Protein AF-A0A7Y2THC9-F1 (afdb_monomer_lite)

Radius of gyration: 17.86 Å; chains: 1; bounding box: 37×36×47 Å

Secondary structure (DSSP, 8-state):
-----S-----EEETTTTTEEE-HHHHHHHHHHTTPPP-GGGGSPPPHHHHHHHHHHHHHHHHHHHT-HHHHHHHHHHHHHHH---

Structure (mmCIF, N/CA/C/O backbone):
data_AF-A0A7Y2THC9-F1
#
_entry.id   AF-A0A7Y2THC9-F1
#
loop_
_atom_site.group_PDB
_atom_site.id
_atom_site.type_symbol
_atom_site.label_atom_id
_atom_site.label_alt_id
_atom_site.label_comp_id
_atom_site.label_asym_id
_atom_site.label_entity_id
_atom_site.label_seq_id
_atom_site.pdbx_PDB_ins_code
_atom_site.Cartn_x
_atom_site.Cartn_y
_atom_site.Cartn_z
_atom_site.occupancy
_atom_site.B_iso_or_equiv
_atom_site.auth_seq_id
_atom_site.auth_comp_id
_atom_site.auth_asym_id
_atom_site.auth_atom_id
_atom_site.pdbx_PDB_model_num
ATOM 1 N N . LEU A 1 1 ? -2.915 -21.608 -26.511 1.00 36.25 1 LEU A N 1
ATOM 2 C CA . LEU A 1 1 ? -2.040 -20.422 -26.648 1.00 36.25 1 LEU A CA 1
ATOM 3 C C . LEU A 1 1 ? -2.390 -19.522 -25.475 1.00 36.25 1 LEU A C 1
ATOM 5 O O . LEU A 1 1 ? -3.572 -19.292 -25.273 1.00 36.25 1 LEU A O 1
ATOM 9 N N . GLY A 1 2 ? -1.411 -19.258 -24.610 1.00 39.34 2 GLY A N 1
ATOM 10 C CA . GLY A 1 2 ? -1.622 -18.904 -23.203 1.00 39.34 2 GLY A CA 1
ATOM 11 C C . GLY A 1 2 ? -2.324 -17.569 -22.965 1.00 39.34 2 GLY A C 1
ATOM 12 O O . GLY A 1 2 ? -2.079 -16.592 -23.662 1.00 39.34 2 GLY A O 1
ATOM 13 N N . GLU A 1 3 ? -3.166 -17.564 -21.938 1.00 44.69 3 GLU A N 1
ATOM 14 C CA . GLU A 1 3 ? -3.798 -16.396 -21.333 1.00 44.69 3 GLU A CA 1
ATOM 15 C C . GLU A 1 3 ? -2.718 -15.461 -20.765 1.00 44.69 3 GLU A C 1
ATOM 17 O O . GLU A 1 3 ? -2.039 -15.842 -19.817 1.00 44.69 3 GLU A O 1
ATOM 22 N N . ASN A 1 4 ? -2.503 -14.287 -21.370 1.00 46.59 4 ASN A N 1
ATOM 23 C CA . ASN A 1 4 ? -1.873 -13.096 -20.768 1.00 46.59 4 ASN A CA 1
ATOM 24 C C . ASN A 1 4 ? -1.838 -11.949 -21.800 1.00 46.59 4 ASN A C 1
ATOM 26 O O . ASN A 1 4 ? -0.777 -11.499 -22.219 1.00 46.59 4 ASN A O 1
ATOM 30 N N . GLU A 1 5 ? -3.003 -11.452 -22.215 1.00 46.56 5 GLU A N 1
ATOM 31 C CA . GLU A 1 5 ? -3.112 -10.148 -22.886 1.00 46.56 5 GLU A CA 1
ATOM 32 C C . GLU A 1 5 ? -3.613 -9.105 -21.874 1.00 46.56 5 GLU A C 1
ATOM 34 O O . GLU A 1 5 ? -4.713 -8.572 -21.969 1.00 46.56 5 GLU A O 1
ATOM 39 N N . GLY A 1 6 ? -2.810 -8.860 -20.836 1.00 47.50 6 GLY A N 1
ATOM 40 C CA . GLY A 1 6 ? -2.952 -7.705 -19.950 1.00 47.50 6 GLY A CA 1
ATOM 41 C C . GLY A 1 6 ? -1.896 -6.681 -20.344 1.00 47.50 6 GLY A C 1
ATOM 42 O O . GLY A 1 6 ? -0.720 -7.029 -20.364 1.00 47.50 6 GLY A O 1
ATOM 43 N N . SER A 1 7 ? -2.318 -5.468 -20.712 1.00 57.09 7 SER A N 1
ATOM 44 C CA . SER A 1 7 ? -1.494 -4.403 -21.307 1.00 57.09 7 SER A CA 1
ATOM 45 C C . SER A 1 7 ? -0.043 -4.385 -20.814 1.00 57.09 7 SER A C 1
ATOM 47 O O . SER A 1 7 ? 0.204 -4.212 -19.617 1.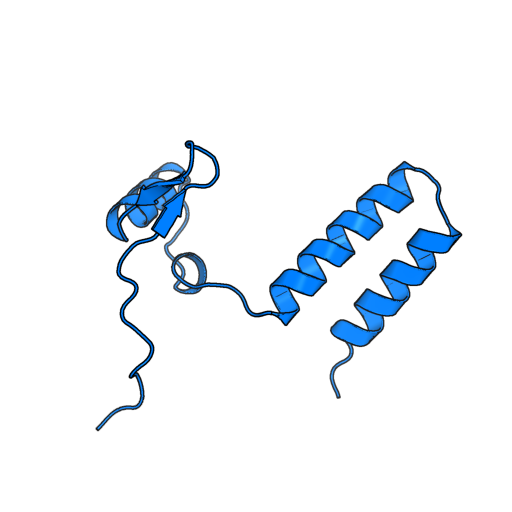00 57.09 7 SER A O 1
ATOM 49 N N . ASP A 1 8 ? 0.908 -4.511 -21.737 1.00 77.12 8 ASP A N 1
ATOM 50 C CA . ASP A 1 8 ? 2.326 -4.373 -21.423 1.00 77.12 8 ASP A CA 1
ATOM 51 C C . ASP A 1 8 ? 2.565 -2.999 -20.766 1.00 77.12 8 ASP A C 1
ATOM 53 O O . ASP A 1 8 ? 2.157 -1.960 -21.297 1.00 77.12 8 ASP A O 1
ATOM 57 N N . ILE A 1 9 ? 3.130 -2.985 -19.554 1.00 83.00 9 ILE A N 1
ATOM 58 C CA . ILE A 1 9 ? 3.282 -1.749 -18.775 1.00 83.00 9 ILE A CA 1
ATOM 59 C C . ILE A 1 9 ? 4.319 -0.872 -19.476 1.00 83.00 9 ILE A C 1
ATOM 61 O O . ILE A 1 9 ? 5.520 -1.128 -19.398 1.00 83.00 9 ILE A O 1
ATOM 65 N N . MET A 1 10 ? 3.847 0.189 -20.131 1.00 87.19 10 MET A N 1
ATOM 66 C CA . MET A 1 10 ? 4.696 1.072 -20.935 1.00 87.19 10 MET A CA 1
ATOM 67 C C . MET A 1 10 ? 5.684 1.877 -20.084 1.00 87.19 10 MET A C 1
ATOM 69 O O . MET A 1 10 ? 6.830 2.083 -20.480 1.00 87.19 10 MET A O 1
ATOM 73 N N . PHE A 1 11 ? 5.243 2.353 -18.917 1.00 90.94 11 PHE A N 1
ATOM 74 C CA . PHE A 1 11 ? 6.066 3.125 -17.994 1.00 90.94 11 PHE A CA 1
ATOM 75 C C . PHE A 1 11 ? 5.475 3.146 -16.581 1.00 90.94 11 PHE A C 1
ATOM 77 O O . PHE A 1 11 ? 4.304 2.840 -16.366 1.00 90.94 11 PHE A O 1
ATOM 84 N N . TYR A 1 12 ? 6.301 3.553 -15.623 1.00 92.31 12 TYR A N 1
ATOM 85 C CA . TYR A 1 12 ? 5.941 3.745 -14.222 1.00 92.31 12 TYR A CA 1
ATOM 86 C C . TYR A 1 12 ? 6.086 5.220 -13.849 1.00 92.31 12 TYR A C 1
ATOM 88 O O . TYR A 1 12 ? 6.834 5.958 -14.489 1.00 92.31 12 TYR A O 1
ATOM 96 N N . ILE A 1 13 ? 5.403 5.655 -12.794 1.00 91.94 13 ILE A N 1
ATOM 97 C CA . ILE A 1 13 ? 5.497 7.025 -12.280 1.00 91.94 13 ILE A CA 1
ATOM 98 C C . ILE A 1 13 ? 6.106 6.971 -10.884 1.00 91.94 13 ILE A C 1
ATOM 100 O O . ILE A 1 13 ? 5.624 6.233 -10.027 1.00 91.94 13 ILE A O 1
ATOM 104 N N . ASN A 1 14 ? 7.140 7.775 -10.638 1.00 90.69 14 ASN A N 1
ATOM 105 C CA . ASN A 1 14 ? 7.663 7.993 -9.297 1.00 90.69 14 ASN A CA 1
ATOM 106 C C . ASN A 1 14 ? 6.931 9.177 -8.627 1.00 90.69 14 ASN A C 1
ATOM 108 O O . ASN A 1 14 ? 7.214 10.335 -8.962 1.00 90.69 14 ASN A O 1
ATOM 112 N N . PRO A 1 15 ? 6.037 8.929 -7.650 1.00 88.62 15 PRO A N 1
ATOM 113 C CA . PRO A 1 15 ? 5.273 9.992 -7.000 1.00 88.62 15 PRO A CA 1
ATOM 114 C C . PRO A 1 15 ? 6.131 10.888 -6.091 1.00 88.62 15 PRO A C 1
ATOM 116 O O . PRO A 1 15 ? 5.748 12.023 -5.823 1.00 88.62 15 PRO A O 1
ATOM 119 N N . PHE A 1 16 ? 7.304 10.427 -5.646 1.00 85.00 16 PHE A N 1
ATOM 120 C CA . PHE A 1 16 ? 8.195 11.181 -4.754 1.00 85.00 16 PHE A CA 1
ATOM 121 C C . PHE A 1 16 ? 9.077 12.185 -5.501 1.00 85.00 16 PHE A C 1
ATOM 123 O O . PHE A 1 16 ? 9.537 13.170 -4.927 1.00 85.00 16 PHE A O 1
ATOM 130 N N . ASN A 1 17 ? 9.290 11.969 -6.800 1.00 85.88 17 ASN A N 1
ATOM 131 C CA . ASN A 1 17 ? 10.202 12.761 -7.620 1.00 85.88 17 ASN A CA 1
ATOM 132 C C . ASN A 1 17 ? 9.437 13.523 -8.705 1.00 85.88 17 ASN A C 1
ATOM 134 O O . ASN A 1 17 ? 9.743 13.395 -9.888 1.00 85.88 17 ASN A O 1
ATOM 138 N N . LYS A 1 18 ? 8.431 14.313 -8.307 1.00 90.56 18 LYS A N 1
ATOM 139 C CA . LYS A 1 18 ? 7.622 15.155 -9.213 1.00 90.56 18 LYS A CA 1
ATOM 140 C C . LYS A 1 18 ? 6.996 14.385 -10.391 1.00 90.56 18 LYS A C 1
ATOM 142 O O . LYS A 1 18 ? 6.849 14.938 -11.475 1.00 90.56 18 LYS A O 1
ATOM 147 N N . GLY A 1 19 ? 6.651 13.112 -10.194 1.00 90.31 19 GLY A N 1
ATOM 148 C CA . GLY A 1 19 ? 6.053 12.288 -11.244 1.00 90.31 19 GLY A CA 1
ATOM 149 C C . GLY A 1 19 ? 7.036 11.842 -12.327 1.00 90.31 19 GLY A C 1
ATOM 150 O O . GLY A 1 19 ? 6.612 11.565 -13.446 1.00 90.31 19 GLY A O 1
ATOM 151 N N . LEU A 1 20 ? 8.339 11.783 -12.026 1.00 93.44 20 LEU A N 1
ATOM 152 C CA . LEU A 1 20 ? 9.348 11.317 -12.975 1.00 93.44 20 LEU A CA 1
ATOM 153 C C . LEU A 1 20 ? 8.990 9.925 -13.514 1.00 93.44 20 LEU A C 1
ATOM 155 O O . LEU A 1 20 ? 8.657 9.013 -12.752 1.00 93.44 20 LEU A O 1
ATOM 159 N N . ILE A 1 21 ? 9.093 9.775 -14.831 1.00 92.94 21 ILE A N 1
ATOM 160 C CA . ILE A 1 21 ? 8.800 8.528 -15.531 1.00 92.94 21 ILE A CA 1
ATOM 161 C C . ILE A 1 21 ? 9.936 7.528 -15.292 1.00 92.94 21 ILE A C 1
ATOM 163 O O . ILE A 1 21 ? 11.111 7.846 -15.479 1.00 92.94 21 ILE A O 1
ATOM 167 N N . PHE A 1 22 ? 9.578 6.317 -14.873 1.00 92.88 22 PHE A N 1
ATOM 168 C CA . PHE A 1 22 ? 10.474 5.196 -14.602 1.00 92.88 22 PHE A CA 1
ATOM 169 C C . PHE A 1 22 ? 10.249 4.067 -15.614 1.00 92.88 22 PHE A C 1
ATOM 171 O O . PHE A 1 22 ? 9.123 3.793 -16.029 1.00 92.88 22 PHE A O 1
ATOM 178 N N . SER A 1 23 ? 11.324 3.357 -15.952 1.00 91.94 23 SER A N 1
ATOM 179 C CA . SER A 1 23 ? 11.267 2.040 -16.588 1.00 91.94 23 SER A CA 1
ATOM 180 C C . SER A 1 23 ? 11.282 0.922 -15.538 1.00 91.94 23 SER A C 1
ATOM 182 O O . SER A 1 23 ? 11.634 1.135 -14.372 1.00 91.94 23 SER A O 1
ATOM 184 N N . LYS A 1 24 ? 10.986 -0.314 -15.959 1.00 90.88 24 LYS A N 1
ATOM 185 C CA . LYS A 1 24 ? 11.123 -1.509 -15.105 1.00 90.88 24 LYS A CA 1
ATOM 186 C C . LYS A 1 24 ? 12.539 -1.658 -14.531 1.00 90.88 24 LYS A C 1
ATOM 188 O O . LYS A 1 24 ? 12.713 -2.086 -13.391 1.00 90.88 24 LYS A O 1
ATOM 193 N N . GLU A 1 25 ? 13.564 -1.268 -15.290 1.00 92.19 25 GLU A N 1
ATOM 194 C CA . GLU A 1 25 ? 14.954 -1.323 -14.830 1.00 92.19 25 GLU A CA 1
ATOM 195 C C . GLU A 1 25 ? 15.245 -0.296 -13.726 1.00 92.19 25 GLU A C 1
ATOM 197 O O . GLU A 1 25 ? 16.028 -0.580 -12.816 1.00 92.19 25 GLU A O 1
ATOM 202 N N . ASN A 1 26 ? 14.588 0.870 -13.747 1.00 92.94 26 ASN A N 1
ATOM 203 C CA . ASN A 1 26 ? 14.703 1.835 -12.652 1.00 92.94 26 ASN A CA 1
ATOM 204 C C . ASN A 1 26 ? 14.160 1.253 -11.340 1.00 92.94 26 ASN A C 1
ATOM 206 O O . ASN A 1 26 ? 14.815 1.392 -10.308 1.00 92.94 26 ASN A O 1
ATOM 210 N N . ILE A 1 27 ? 13.034 0.532 -11.392 1.00 92.62 27 ILE A N 1
ATOM 211 C CA . ILE A 1 27 ? 12.481 -0.177 -10.226 1.00 92.62 27 ILE A CA 1
ATOM 212 C C . ILE A 1 27 ? 13.453 -1.262 -9.743 1.00 92.62 27 ILE A C 1
ATOM 214 O O . ILE A 1 27 ? 13.758 -1.319 -8.555 1.00 92.62 27 ILE A O 1
ATOM 218 N N . ASN A 1 28 ? 14.030 -2.062 -10.648 1.00 93.56 28 ASN A N 1
ATOM 219 C CA . ASN A 1 28 ? 15.035 -3.075 -10.288 1.00 93.56 28 ASN A CA 1
ATOM 2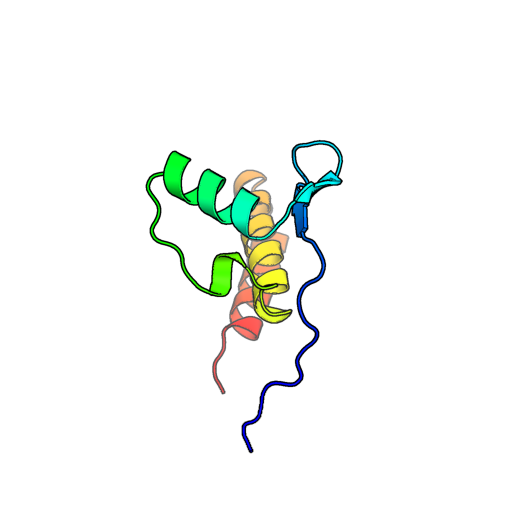20 C C . ASN A 1 28 ? 16.239 -2.474 -9.550 1.00 93.56 28 ASN A C 1
ATOM 222 O O . 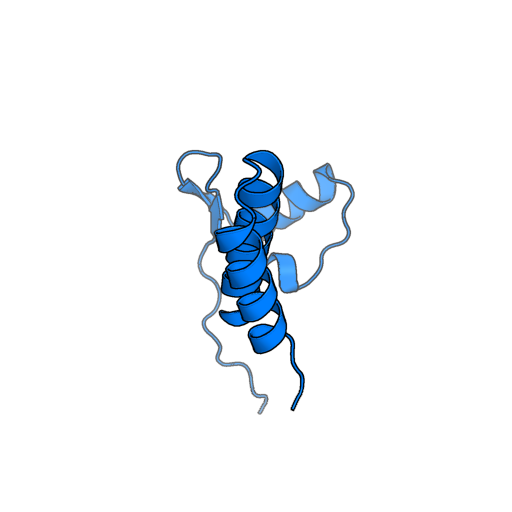ASN A 1 28 ? 16.710 -3.028 -8.557 1.00 93.56 28 ASN A O 1
ATOM 226 N N . LYS A 1 29 ? 16.762 -1.348 -10.049 1.00 93.88 29 LYS A N 1
ATOM 227 C CA . LYS A 1 29 ? 17.887 -0.641 -9.421 1.00 93.88 29 LYS A CA 1
ATOM 228 C C . LYS A 1 29 ? 17.507 -0.131 -8.032 1.00 93.88 29 LYS A C 1
ATOM 230 O O . LYS A 1 29 ? 18.301 -0.277 -7.107 1.00 93.88 29 LYS A O 1
ATOM 235 N N . PHE A 1 30 ? 16.294 0.393 -7.881 1.00 92.31 30 PHE A N 1
ATOM 236 C CA . PHE A 1 30 ? 15.779 0.862 -6.599 1.00 92.31 30 PHE A CA 1
ATOM 237 C C . PHE A 1 30 ? 15.646 -0.276 -5.572 1.00 92.31 30 PHE A C 1
ATOM 239 O O . PHE A 1 30 ? 16.145 -0.155 -4.456 1.00 92.31 30 PHE A O 1
ATOM 246 N N . LEU A 1 31 ? 15.086 -1.425 -5.965 1.00 94.44 31 LEU A N 1
ATOM 247 C CA . LEU A 1 31 ? 14.983 -2.604 -5.094 1.00 94.44 31 LEU A CA 1
ATOM 248 C C . LEU A 1 31 ? 16.359 -3.123 -4.651 1.00 94.44 31 LEU A C 1
ATOM 250 O O . LEU A 1 31 ? 16.561 -3.405 -3.470 1.00 94.44 31 LEU A O 1
ATOM 254 N N . LYS A 1 32 ? 17.343 -3.153 -5.562 1.00 95.44 32 LYS A N 1
ATOM 255 C CA . LYS A 1 32 ? 18.732 -3.518 -5.230 1.00 95.44 32 LYS A CA 1
ATOM 256 C C . LYS A 1 32 ? 19.362 -2.569 -4.210 1.00 95.44 32 LYS A C 1
ATOM 258 O O . LYS A 1 32 ? 20.050 -3.035 -3.306 1.00 95.44 32 LYS A O 1
ATOM 263 N N . GLN A 1 33 ? 19.128 -1.259 -4.327 1.00 95.38 33 GLN A N 1
ATOM 264 C CA . GLN A 1 33 ? 19.612 -0.275 -3.347 1.00 95.38 33 GLN A CA 1
ATOM 265 C C . GLN A 1 33 ? 19.005 -0.504 -1.958 1.00 95.38 33 GLN A C 1
ATOM 267 O O . GLN A 1 33 ? 19.700 -0.351 -0.955 1.00 95.38 33 GLN A O 1
ATOM 272 N N . LEU A 1 34 ? 17.739 -0.9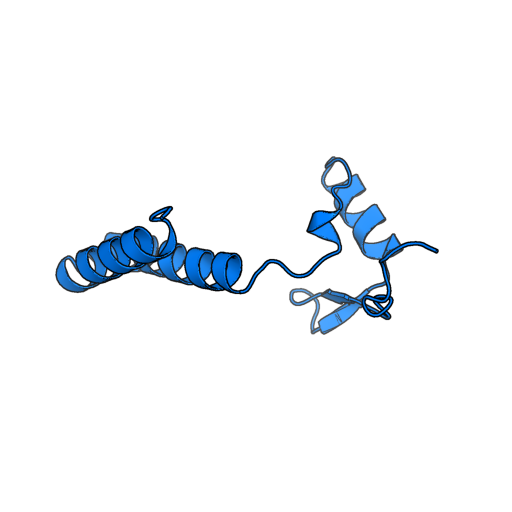26 -1.905 1.00 94.88 34 LEU A N 1
ATOM 273 C CA . LEU A 1 34 ? 17.044 -1.292 -0.670 1.00 94.88 34 LEU A CA 1
ATOM 274 C C . LEU A 1 34 ? 17.397 -2.697 -0.153 1.00 94.88 34 LEU A C 1
ATOM 276 O O . LEU A 1 34 ? 16.956 -3.055 0.936 1.00 94.88 34 LEU A O 1
ATOM 280 N N . LYS A 1 35 ? 18.198 -3.477 -0.898 1.00 95.81 35 LYS A N 1
ATOM 281 C CA . LYS A 1 35 ? 18.517 -4.888 -0.613 1.00 95.81 35 LYS A CA 1
ATOM 282 C C . LYS A 1 35 ? 17.264 -5.770 -0.507 1.00 95.81 35 LYS A C 1
ATOM 284 O O . LYS A 1 35 ? 17.197 -6.652 0.343 1.00 95.81 35 LYS A O 1
ATOM 289 N N . LEU A 1 36 ? 16.278 -5.506 -1.362 1.00 94.81 36 LEU A N 1
ATOM 290 C CA . LEU A 1 36 ? 15.048 -6.286 -1.467 1.00 94.81 36 LEU A CA 1
ATOM 291 C C . LEU A 1 36 ? 15.098 -7.188 -2.698 1.00 94.81 36 LEU A C 1
ATOM 293 O O . LEU A 1 36 ? 15.504 -6.751 -3.780 1.00 94.81 36 LEU A O 1
ATOM 297 N N . ASP A 1 37 ? 14.635 -8.423 -2.537 1.00 93.12 37 ASP A N 1
ATOM 298 C CA . ASP A 1 37 ? 14.454 -9.339 -3.656 1.00 93.12 37 ASP A CA 1
ATOM 299 C C . ASP A 1 37 ? 13.271 -8.894 -4.529 1.00 93.12 37 ASP A C 1
ATOM 301 O O . ASP A 1 37 ? 12.245 -8.444 -4.011 1.00 93.12 37 ASP A O 1
ATOM 305 N N . PRO A 1 38 ? 13.381 -8.984 -5.865 1.00 90.12 38 PRO A N 1
ATOM 306 C CA . PRO A 1 38 ? 12.314 -8.552 -6.753 1.00 90.12 38 PRO A CA 1
ATOM 307 C C . PRO A 1 38 ? 11.096 -9.479 -6.654 1.00 90.12 38 PRO A C 1
ATOM 309 O O . PRO A 1 38 ? 11.179 -10.663 -6.973 1.00 90.12 38 PRO A O 1
ATOM 312 N N . HIS A 1 39 ? 9.943 -8.916 -6.288 1.00 92.06 39 HIS A N 1
ATOM 313 C CA . HIS A 1 39 ? 8.645 -9.591 -6.327 1.00 92.06 39 HIS A CA 1
ATOM 314 C C . HIS A 1 39 ? 7.797 -9.064 -7.488 1.00 92.06 39 HIS A C 1
ATOM 316 O O . HIS A 1 39 ? 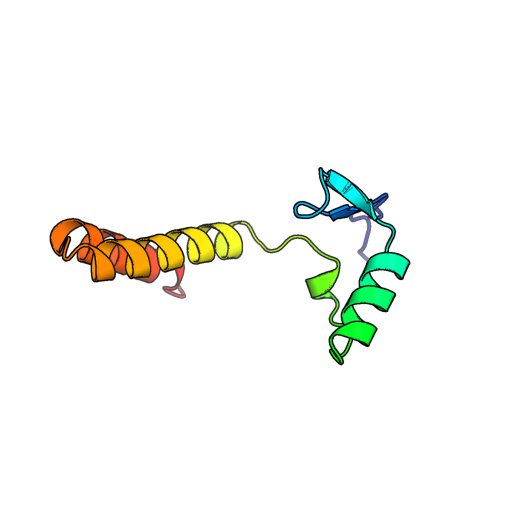7.846 -7.870 -7.785 1.00 92.06 39 HIS A O 1
ATOM 322 N N . GLN A 1 40 ? 6.991 -9.915 -8.139 1.00 87.81 40 GLN A N 1
ATOM 323 C CA . GLN A 1 40 ? 6.146 -9.470 -9.261 1.00 87.81 40 GLN A CA 1
ATOM 324 C C . GLN A 1 40 ? 5.208 -8.319 -8.876 1.00 87.81 40 GLN A C 1
ATOM 326 O O . GLN A 1 40 ? 4.995 -7.409 -9.678 1.00 87.81 40 GLN A O 1
ATOM 331 N N . ASP A 1 41 ? 4.711 -8.327 -7.642 1.00 87.94 41 ASP A N 1
ATOM 332 C CA . ASP A 1 41 ? 3.792 -7.304 -7.134 1.00 87.94 41 ASP A CA 1
ATOM 333 C C . ASP A 1 41 ? 4.427 -5.914 -7.042 1.00 87.94 41 ASP A C 1
ATOM 335 O O . ASP A 1 41 ? 3.718 -4.915 -7.053 1.00 87.94 41 ASP A O 1
ATOM 339 N N . TYR A 1 42 ? 5.761 -5.811 -7.022 1.00 90.19 42 TYR A N 1
ATOM 340 C CA . TYR A 1 42 ? 6.452 -4.515 -7.033 1.00 90.19 42 TYR A CA 1
ATOM 341 C C . TYR A 1 42 ? 6.392 -3.811 -8.394 1.00 90.19 42 TYR A C 1
ATOM 343 O O . TYR A 1 42 ? 6.737 -2.635 -8.496 1.00 90.19 42 TYR A O 1
ATOM 351 N N . TYR A 1 43 ? 5.953 -4.518 -9.436 1.00 89.75 43 TYR A N 1
ATOM 352 C CA . TYR A 1 43 ? 5.823 -4.004 -10.799 1.00 89.75 43 TYR A CA 1
ATOM 353 C C . TYR A 1 43 ? 4.366 -3.921 -11.248 1.00 89.75 43 TYR A C 1
ATOM 355 O O . TYR A 1 43 ? 4.109 -3.611 -12.406 1.00 89.75 43 TYR A O 1
ATOM 363 N N . LYS A 1 44 ? 3.407 -4.231 -10.375 1.00 87.38 44 LYS A N 1
ATOM 364 C CA . LYS A 1 44 ? 1.984 -4.256 -10.711 1.00 87.38 44 LYS A CA 1
ATOM 365 C C . LYS A 1 44 ? 1.218 -3.310 -9.798 1.00 87.38 44 LYS A C 1
ATOM 367 O O . LYS A 1 44 ? 1.623 -3.033 -8.672 1.00 87.38 44 LYS A O 1
ATOM 372 N N . THR A 1 45 ? 0.093 -2.807 -10.290 1.00 85.06 45 THR A N 1
ATOM 373 C CA . THR A 1 45 ? -0.878 -2.136 -9.427 1.00 85.06 45 THR A CA 1
ATOM 374 C C . THR A 1 45 ? -1.472 -3.159 -8.466 1.00 85.06 45 THR A C 1
ATOM 376 O O . THR A 1 45 ? -1.815 -4.267 -8.875 1.00 85.06 45 THR A O 1
ATOM 379 N N . CYS A 1 46 ? -1.610 -2.790 -7.195 1.00 88.06 46 CYS A N 1
ATOM 380 C CA . CYS A 1 46 ? -2.358 -3.604 -6.243 1.00 88.06 46 CYS A CA 1
ATOM 381 C C . CYS A 1 46 ? -3.863 -3.595 -6.572 1.00 88.06 46 CYS A C 1
ATOM 383 O O . CYS A 1 46 ? -4.334 -2.746 -7.331 1.00 88.06 46 CYS A O 1
ATOM 385 N N . SER A 1 47 ? -4.613 -4.554 -6.021 1.00 90.44 47 SER A N 1
ATOM 386 C CA . SER A 1 47 ? -6.061 -4.639 -6.237 1.00 90.44 47 SER A CA 1
ATOM 387 C C . SER A 1 47 ? -6.799 -3.442 -5.629 1.00 90.44 47 SER A C 1
ATOM 389 O O . SER A 1 47 ? -6.325 -2.817 -4.676 1.00 90.44 47 SER A O 1
ATOM 391 N N . ASN A 1 48 ? -8.000 -3.153 -6.136 1.00 91.69 48 ASN A N 1
ATOM 392 C CA . ASN A 1 48 ? -8.871 -2.119 -5.566 1.00 91.69 48 ASN A CA 1
ATOM 393 C C . ASN A 1 48 ? -9.135 -2.361 -4.070 1.00 91.69 48 ASN A C 1
ATOM 395 O O . ASN A 1 48 ? -9.083 -1.427 -3.273 1.00 91.69 48 ASN A O 1
ATOM 399 N N . GLU A 1 49 ? -9.331 -3.620 -3.674 1.00 93.19 49 GLU A N 1
ATOM 400 C CA . GLU A 1 49 ? -9.465 -4.030 -2.272 1.00 93.19 49 GLU A CA 1
ATOM 401 C C . GLU A 1 49 ? -8.223 -3.677 -1.448 1.00 93.19 49 GLU A C 1
ATOM 403 O O . GLU A 1 49 ? -8.338 -3.093 -0.371 1.00 93.19 49 GLU A O 1
ATOM 408 N N . SER A 1 50 ? -7.024 -3.945 -1.978 1.00 92.31 50 SER A N 1
ATOM 409 C CA . SER A 1 50 ? -5.764 -3.593 -1.312 1.00 92.31 50 SER A CA 1
ATOM 410 C C . SER A 1 50 ? -5.631 -2.081 -1.107 1.00 92.31 50 SER A C 1
ATOM 412 O O . SER A 1 50 ? -5.172 -1.638 -0.049 1.00 92.31 50 SER A O 1
ATOM 414 N N . ILE A 1 51 ? -6.051 -1.281 -2.095 1.00 93.19 51 ILE A N 1
ATOM 415 C CA . ILE A 1 51 ? -6.061 0.187 -2.014 1.00 93.19 51 ILE A CA 1
ATOM 416 C C . ILE A 1 51 ? -7.015 0.645 -0.907 1.00 93.19 51 ILE A C 1
ATOM 418 O O . ILE A 1 51 ? -6.610 1.413 -0.030 1.00 93.19 51 ILE A O 1
ATOM 422 N N . LEU A 1 52 ? -8.256 0.153 -0.913 1.00 95.44 52 LEU A N 1
ATOM 423 C CA . LEU A 1 52 ? -9.263 0.495 0.094 1.00 95.44 52 LEU A CA 1
ATOM 424 C C . LEU A 1 52 ? -8.803 0.105 1.501 1.00 95.44 52 LEU A C 1
ATOM 426 O O . LEU A 1 52 ? -8.833 0.937 2.410 1.00 95.44 52 LEU A O 1
ATOM 430 N N . LEU A 1 53 ? -8.284 -1.111 1.671 1.00 95.88 53 LEU A N 1
ATOM 431 C CA . LEU A 1 53 ? -7.769 -1.592 2.950 1.00 95.88 53 LEU A CA 1
ATOM 432 C C . LEU A 1 53 ? -6.618 -0.716 3.460 1.00 95.88 53 LEU A C 1
ATOM 434 O O . LEU A 1 53 ? -6.549 -0.408 4.652 1.00 95.88 53 LEU A O 1
ATOM 438 N N . ARG A 1 54 ? -5.719 -0.277 2.568 1.00 95.81 54 ARG A N 1
ATOM 439 C CA . ARG A 1 54 ? -4.614 0.623 2.926 1.00 95.81 54 ARG A CA 1
ATOM 440 C C . ARG A 1 54 ? -5.128 1.973 3.422 1.00 95.81 54 ARG A C 1
ATOM 442 O O . ARG A 1 54 ? -4.623 2.474 4.426 1.00 95.81 54 ARG A O 1
ATOM 449 N N . VAL A 1 55 ? -6.119 2.549 2.741 1.00 96.69 55 VAL A N 1
ATOM 450 C CA . VAL A 1 55 ? -6.743 3.819 3.142 1.00 96.69 55 VAL A CA 1
ATOM 451 C C . VAL A 1 55 ? -7.424 3.676 4.502 1.00 96.69 55 VAL A C 1
ATOM 453 O O . VAL A 1 55 ? -7.169 4.487 5.392 1.00 96.69 55 VAL A O 1
ATOM 456 N N . LEU A 1 56 ? -8.216 2.621 4.702 1.00 97.75 56 LEU A N 1
ATOM 457 C CA . LEU A 1 56 ? -8.915 2.375 5.963 1.00 97.75 56 LEU A CA 1
ATOM 458 C C . LEU A 1 56 ? -7.941 2.179 7.134 1.00 97.75 56 LEU A C 1
ATOM 460 O O . LEU A 1 56 ? -8.109 2.818 8.168 1.00 97.75 56 LEU A O 1
ATOM 464 N N . LYS A 1 57 ? -6.863 1.403 6.965 1.00 97.19 57 LYS A N 1
ATOM 465 C CA . LYS A 1 57 ? -5.826 1.246 8.005 1.00 97.19 57 LYS A CA 1
ATOM 466 C C . LYS A 1 57 ? -5.139 2.568 8.359 1.00 97.19 57 LYS A C 1
ATOM 468 O O . LYS A 1 57 ? -4.855 2.829 9.526 1.00 97.19 57 LYS A O 1
ATOM 473 N N . ASN A 1 58 ? -4.891 3.434 7.375 1.00 97.56 58 ASN A N 1
ATOM 474 C CA . ASN A 1 58 ? -4.339 4.764 7.647 1.00 97.56 58 ASN A CA 1
ATOM 475 C C . ASN A 1 58 ? -5.318 5.627 8.465 1.00 97.56 58 ASN A C 1
ATOM 477 O O . ASN A 1 58 ? -4.889 6.360 9.361 1.00 97.56 58 ASN A O 1
ATOM 481 N N . LEU A 1 59 ? -6.622 5.536 8.180 1.00 97.81 59 LEU A N 1
ATOM 482 C CA . LEU A 1 59 ? -7.664 6.231 8.941 1.00 97.81 59 LEU A CA 1
ATOM 483 C C . LEU A 1 59 ? -7.797 5.685 10.365 1.00 97.81 59 LEU A C 1
ATOM 485 O O . LEU A 1 59 ? -7.897 6.480 11.294 1.00 97.81 59 LEU A O 1
ATOM 489 N N . GLU A 1 60 ? -7.724 4.365 10.551 1.00 98.00 60 GLU A N 1
ATOM 490 C CA . GLU A 1 60 ? -7.728 3.722 11.869 1.00 98.00 60 GLU A CA 1
ATOM 491 C C . GLU A 1 60 ? -6.617 4.303 12.756 1.00 98.00 60 GLU A C 1
ATOM 493 O O . GLU A 1 60 ? -6.888 4.835 13.833 1.00 98.00 60 GLU A O 1
ATOM 498 N N . VAL A 1 61 ? -5.375 4.307 12.256 1.00 97.88 61 VAL A N 1
ATOM 499 C CA . VAL A 1 61 ? -4.219 4.871 12.972 1.00 97.88 61 VAL A CA 1
ATOM 500 C C . VAL A 1 61 ? -4.408 6.364 13.260 1.00 97.88 61 VAL A C 1
ATOM 502 O O . VAL A 1 61 ? -4.007 6.847 14.320 1.00 97.88 61 VAL A O 1
ATOM 505 N N . SER A 1 62 ? -5.003 7.110 12.328 1.00 97.94 62 SER A N 1
ATOM 506 C CA . SER A 1 62 ? -5.212 8.555 12.478 1.00 97.94 62 SER A CA 1
ATOM 507 C C . SER A 1 62 ? -6.262 8.865 13.549 1.00 97.94 62 SER A C 1
ATOM 509 O O . SER A 1 62 ? -5.991 9.662 14.447 1.00 97.94 62 SER A O 1
ATOM 511 N N . PHE A 1 63 ? -7.414 8.186 13.526 1.00 98.12 63 PHE A N 1
ATOM 512 C CA . PHE A 1 63 ? -8.475 8.367 14.523 1.00 98.12 63 PHE A CA 1
ATOM 513 C C . PHE A 1 63 ? -8.089 7.834 15.900 1.00 98.12 63 PHE A C 1
ATOM 515 O O . PHE A 1 63 ? -8.467 8.434 16.907 1.00 98.12 63 PHE A O 1
ATOM 522 N N . GLN A 1 64 ? -7.282 6.771 15.963 1.00 97.38 64 GLN A N 1
ATOM 523 C CA . GLN A 1 64 ? -6.705 6.304 17.220 1.00 97.38 64 GLN A CA 1
ATOM 524 C C . GLN A 1 64 ? -5.812 7.378 17.857 1.00 97.38 64 GLN A C 1
ATOM 526 O O . GLN A 1 64 ? -5.921 7.623 19.056 1.00 97.38 64 GLN A O 1
ATOM 531 N N . LYS A 1 65 ? -4.961 8.048 17.067 1.00 97.38 65 LYS A N 1
ATOM 532 C CA . LYS A 1 65 ? -4.099 9.142 17.553 1.00 97.38 65 LYS A CA 1
ATOM 533 C C . LYS A 1 65 ? -4.885 10.391 17.958 1.00 97.38 65 LYS A C 1
ATOM 535 O O . LYS A 1 65 ? -4.475 11.078 18.885 1.00 97.38 65 LYS A O 1
ATOM 540 N N . GLU A 1 66 ? -5.990 10.680 17.276 1.00 97.38 66 GLU A N 1
ATOM 541 C CA . GLU A 1 66 ? -6.885 11.805 17.591 1.00 97.38 66 GLU A CA 1
ATOM 542 C C . GLU A 1 66 ? -7.757 11.538 18.836 1.00 97.38 66 GLU A C 1
ATOM 544 O O . GLU A 1 66 ? -8.324 12.465 19.407 1.00 97.38 66 GLU A O 1
ATOM 549 N N . GLY A 1 67 ? -7.889 10.276 19.267 1.00 96.88 67 GLY A N 1
ATOM 550 C CA . GLY A 1 67 ? -8.829 9.879 20.321 1.00 96.88 67 GLY A CA 1
ATOM 551 C C . GLY A 1 67 ? -10.292 9.864 19.857 1.00 96.88 67 GLY A C 1
ATOM 552 O O . GLY A 1 67 ? -11.208 9.860 20.680 1.00 96.88 67 GLY A O 1
ATOM 553 N N . ASN A 1 68 ? -10.538 9.850 18.542 1.00 97.12 68 ASN A N 1
ATOM 554 C CA . ASN A 1 68 ? -11.879 9.866 17.965 1.00 97.12 68 ASN A CA 1
ATOM 555 C C . ASN A 1 68 ? -12.487 8.454 17.941 1.00 97.12 68 ASN A C 1
ATOM 557 O O . ASN A 1 68 ? -12.486 7.770 16.916 1.00 97.12 68 ASN A O 1
ATOM 561 N N . VAL A 1 69 ? -13.011 8.019 19.090 1.00 96.94 69 VAL A N 1
ATOM 562 C CA . VAL A 1 69 ? -13.520 6.651 19.296 1.00 96.94 69 VAL A CA 1
ATOM 563 C C . VAL A 1 69 ? -14.642 6.292 18.317 1.00 96.94 69 VAL A C 1
ATOM 565 O O . VAL A 1 69 ? -14.631 5.205 17.752 1.00 96.94 69 VAL A O 1
ATOM 568 N N . SER A 1 70 ? -15.578 7.209 18.054 1.00 97.81 70 SER A N 1
ATOM 569 C CA . SER A 1 70 ? -16.714 6.941 17.156 1.00 97.81 70 SER A CA 1
ATOM 570 C C . SER A 1 70 ? -16.256 6.602 15.732 1.00 97.81 70 SER A C 1
ATOM 572 O O . SER A 1 70 ? -16.651 5.578 15.173 1.00 97.81 70 SER A O 1
ATOM 574 N N . LYS A 1 71 ? -15.360 7.417 15.159 1.00 97.44 71 LYS A N 1
ATOM 575 C CA . LYS A 1 71 ? -14.825 7.158 13.814 1.00 97.44 71 LYS A CA 1
ATOM 576 C C . LYS A 1 71 ? -13.888 5.955 13.781 1.00 97.44 71 LYS A C 1
ATOM 578 O O . LYS A 1 71 ? -13.871 5.237 12.786 1.00 97.44 71 LYS A O 1
ATOM 583 N N . LEU A 1 72 ? -13.130 5.722 14.854 1.00 98.00 72 LEU A N 1
ATOM 584 C CA . LEU A 1 72 ? -12.267 4.550 14.969 1.00 98.00 72 LEU A CA 1
ATOM 585 C C . LEU A 1 72 ? -13.079 3.252 14.860 1.00 98.00 72 LEU A C 1
ATOM 587 O O . LEU A 1 72 ? -12.730 2.382 14.065 1.00 98.00 72 LEU A O 1
ATOM 591 N N . GLU A 1 73 ? -14.183 3.148 15.601 1.00 97.81 73 GLU A N 1
ATOM 592 C CA . GLU A 1 73 ? -15.042 1.960 15.568 1.00 97.81 73 GLU A CA 1
ATOM 593 C C . GLU A 1 73 ? -15.737 1.784 14.207 1.00 97.81 73 GLU A C 1
ATOM 595 O O . GLU A 1 73 ? -15.806 0.668 13.693 1.00 97.81 73 GLU A O 1
ATOM 600 N N . GLN A 1 74 ? -16.153 2.876 13.552 1.00 97.44 74 GLN A N 1
ATOM 601 C CA . GLN A 1 74 ? -16.678 2.814 12.179 1.00 97.44 74 GLN A CA 1
ATOM 602 C C . GLN A 1 74 ? -15.642 2.275 11.183 1.00 97.44 74 GLN A C 1
ATOM 604 O O . GLN A 1 74 ? -15.959 1.412 10.366 1.00 97.44 74 GLN A O 1
ATOM 609 N N . VAL A 1 75 ? -14.398 2.758 11.243 1.00 97.56 75 VAL A N 1
ATOM 610 C CA . VAL A 1 75 ? -13.337 2.302 10.334 1.00 97.56 75 VAL A CA 1
ATOM 611 C C . VAL A 1 75 ? -12.988 0.837 10.582 1.00 97.56 75 VAL A C 1
ATOM 613 O O . VAL A 1 75 ? -12.844 0.089 9.616 1.00 97.56 75 VAL A O 1
ATOM 616 N N . LYS A 1 76 ? -12.912 0.396 11.843 1.00 97.00 76 LYS A N 1
ATOM 617 C CA . LYS A 1 76 ? -12.693 -1.021 12.174 1.00 97.00 76 LYS A CA 1
ATOM 618 C C . LYS A 1 76 ? -13.799 -1.918 11.635 1.00 97.00 76 LYS A C 1
ATOM 620 O O . LYS A 1 76 ? -13.500 -2.978 11.093 1.00 97.00 76 LYS A O 1
ATOM 625 N N . TYR A 1 77 ? -15.053 -1.480 11.731 1.00 97.25 77 TYR A N 1
ATOM 626 C CA . TYR A 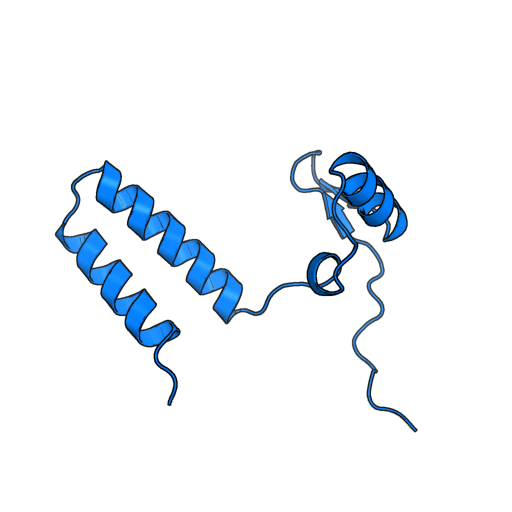1 77 ? -16.175 -2.198 11.134 1.00 97.25 77 TYR A CA 1
ATOM 627 C C . TYR A 1 77 ? -16.011 -2.339 9.613 1.00 97.25 77 TYR A C 1
ATOM 629 O O . TYR A 1 77 ? -16.119 -3.446 9.092 1.00 97.25 77 TYR A O 1
ATOM 637 N N . LEU A 1 78 ? -15.671 -1.253 8.906 1.00 96.44 78 LEU A N 1
ATOM 638 C CA . LEU A 1 78 ? -15.446 -1.289 7.454 1.00 96.44 78 LEU A CA 1
ATOM 639 C C . LEU A 1 78 ? -14.274 -2.199 7.059 1.00 96.44 78 LEU A C 1
ATOM 641 O O . LEU A 1 78 ? -14.371 -2.915 6.066 1.00 96.44 78 LEU A O 1
ATOM 645 N N . ILE A 1 79 ? -13.184 -2.196 7.833 1.00 96.19 79 ILE A N 1
ATOM 646 C CA . ILE A 1 79 ? -12.066 -3.132 7.639 1.00 96.19 79 ILE A CA 1
ATOM 647 C C . ILE A 1 79 ? -12.555 -4.571 7.812 1.00 96.19 79 ILE A C 1
ATOM 649 O O . ILE A 1 79 ? -12.223 -5.416 6.988 1.00 96.19 79 ILE A O 1
ATOM 653 N N . GLY A 1 80 ? -13.355 -4.834 8.849 1.00 95.56 80 GLY A N 1
ATOM 654 C CA . GLY A 1 80 ? -13.963 -6.138 9.088 1.00 95.56 80 GLY A CA 1
ATOM 655 C C . GLY A 1 80 ? -14.763 -6.613 7.881 1.00 95.56 80 GLY A C 1
ATOM 656 O O . GLY A 1 80 ? -14.479 -7.686 7.366 1.00 95.56 80 GLY A O 1
ATOM 657 N N . VAL A 1 81 ? -15.680 -5.789 7.366 1.00 94.50 81 VAL A N 1
ATOM 658 C CA . VAL A 1 81 ? -16.486 -6.112 6.172 1.00 94.50 81 VAL A CA 1
ATOM 659 C C . VAL A 1 81 ? -15.612 -6.390 4.946 1.00 94.50 81 VAL A C 1
ATOM 661 O O . VAL A 1 81 ? -15.903 -7.307 4.192 1.00 94.50 81 VAL A O 1
ATOM 664 N N . LEU A 1 82 ? -14.530 -5.630 4.753 1.00 91.88 82 LEU A N 1
ATOM 665 C CA . LEU A 1 82 ? -13.654 -5.776 3.587 1.00 91.88 82 LEU A CA 1
ATOM 666 C C . LEU A 1 82 ? -12.757 -7.027 3.643 1.00 91.88 82 LEU A C 1
ATOM 668 O O . LEU A 1 82 ? -12.305 -7.491 2.604 1.00 91.88 82 LEU A O 1
ATOM 672 N N . VAL A 1 83 ? -12.450 -7.526 4.843 1.00 90.06 83 VAL A N 1
ATOM 673 C CA . VAL A 1 83 ? -11.552 -8.678 5.070 1.00 90.06 83 VAL A CA 1
ATOM 674 C C . VAL A 1 83 ? -12.331 -9.947 5.437 1.00 90.06 83 VAL A C 1
ATOM 676 O O . VAL A 1 83 ? -11.741 -11.018 5.536 1.00 90.06 83 VAL A O 1
ATOM 679 N N . SER A 1 84 ? -13.644 -9.842 5.649 1.00 83.69 84 SER A N 1
ATOM 680 C CA . SER A 1 84 ? -14.505 -11.006 5.856 1.00 83.69 84 SER A CA 1
ATOM 681 C C . SER A 1 84 ? -14.460 -11.859 4.590 1.00 83.69 84 SER A C 1
ATOM 683 O O . SER A 1 84 ? -14.933 -11.424 3.545 1.00 83.69 84 SER A O 1
ATOM 685 N N . GLU A 1 85 ? -13.841 -13.034 4.679 1.00 60.75 85 GLU A N 1
ATOM 686 C CA . GLU A 1 85 ? -13.983 -14.076 3.663 1.00 60.75 85 GLU A CA 1
ATOM 687 C C . GLU A 1 85 ? -15.438 -14.568 3.701 1.00 60.75 85 GLU A C 1
ATOM 689 O O . GLU A 1 85 ? -15.971 -14.800 4.791 1.00 60.75 85 GLU A O 1
ATOM 694 N N . ASP A 1 86 ? -16.081 -14.682 2.536 1.00 46.12 86 ASP A N 1
ATOM 695 C CA . ASP A 1 86 ? -17.273 -15.530 2.382 1.00 46.12 86 ASP A CA 1
ATOM 696 C C . ASP A 1 86 ? -16.896 -17.011 2.579 1.00 46.12 86 ASP A C 1
ATOM 698 O O . ASP A 1 86 ? -15.841 -17.432 2.042 1.00 46.12 86 ASP A O 1
#

Foldseek 3Di:
DDDDPDDDDPWDFDPVPVRDTHDPVNLVVVCVVVVHDDDPVSVDDDDPLVVLLVVLVVQLVVCVVVVVVVVNVVSVVVNCVSPDDD

Sequence (86 aa):
LGENEGSDIMFYINPFNKGLIFSKENINKFLKQLKLDPHQDYYKTCSNESILLRVLKNLEVSFQKEGNVSKLEQVKYLIGVLVSED

pLDDT: mean 88.36, std 14.82, range [36.25, 98.12]